Protein AF-A0A150TGU3-F1 (afdb_monomer)

Mean predicted aligned error: 3.69 Å

Sequence (141 aa):
GEERPLDAEPFPAEPSKQPTAAEWKAAPRVRLSRAGPAAAGCRAYRTREWLRIRCPELTVSAIALLGGKTEGVAFWIDPPRGGSELPRGGEVMFPIRRGDRRVIQILTFGPGYDGPFTLLPAIVVQEQWLDDEPAPTVTAS

Solvent-accessible surface area (backbone atoms only — not comparable to full-atom values): 7922 Å² total; per-residue (Å²): 133,78,70,37,61,70,69,75,57,77,64,63,93,65,94,72,78,84,77,50,73,68,53,62,72,68,34,50,41,27,43,64,77,40,72,33,80,70,35,67,74,42,48,37,30,43,53,76,42,34,39,34,43,36,25,60,81,42,56,38,71,49,76,45,80,79,46,61,79,67,76,70,58,46,74,48,66,39,72,48,95,47,100,86,50,73,27,45,9,33,35,42,33,31,66,63,49,84,64,41,46,36,35,32,39,35,24,16,68,32,77,47,95,83,36,70,70,22,82,36,89,50,33,42,38,38,39,38,15,56,85,89,49,97,60,68,48,34,38,31,58

Organism: Sorangium cellulosum (NCBI:txid56)

Secondary structure (DSSP, 8-state):
-PPEETTSSPPPSS--PPPPHHHHHHPPEEE-SEE-GGGTT-EEEEETT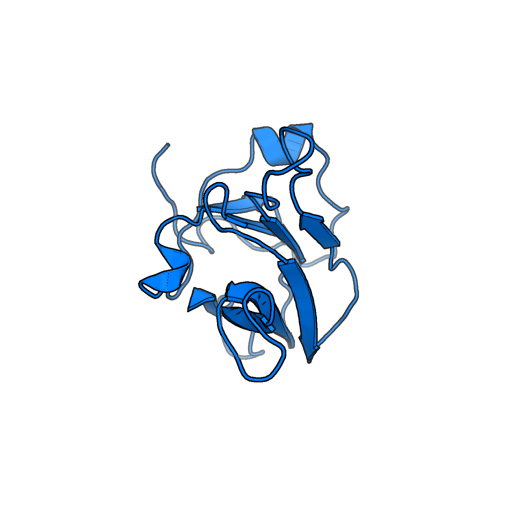EEEEEEEEEE-SEEEEEEE--TT-EEEEPPPSSTTPPPEEEEEEEE--TT-EEEEEEEEEEEETTEEEEEEEEEEEEEE--TT-SS-EEEE-

Radius of gyration: 15.46 Å; Cα contacts (8 Å, |Δi|>4): 316; chains: 1; bounding box: 31×31×43 Å

Foldseek 3Di:
DDAAAPCPDPADPDDDDDDDPVCQVVFGWYDALEEDPLLPQWTWTDDRQKIKIKRQADQFPDKDWPDWDPPAKDKDFADDPDDPDGTGMMMIMHGADAATWTKMFTWHAAADPVGGGDTHTRKIWIWHHYNPDSDIHIYID

Structure (mmCIF, N/CA/C/O backbone):
data_AF-A0A150TGU3-F1
#
_entry.id   AF-A0A150TGU3-F1
#
loop_
_atom_site.group_PDB
_atom_site.id
_atom_site.type_symbol
_atom_site.label_atom_id
_atom_site.label_alt_id
_atom_site.label_comp_id
_atom_site.label_asym_id
_atom_site.label_entity_id
_atom_site.label_seq_id
_atom_site.pdbx_PDB_ins_code
_atom_site.Cartn_x
_atom_site.Cartn_y
_atom_site.Cartn_z
_atom_site.occupancy
_atom_site.B_iso_or_equiv
_atom_site.auth_seq_id
_atom_site.auth_comp_id
_atom_site.auth_asym_id
_atom_site.auth_atom_id
_atom_site.pdbx_PDB_model_num
ATOM 1 N N . GLY A 1 1 ? 10.330 14.052 9.162 1.00 59.84 1 GLY A N 1
ATOM 2 C CA . GLY A 1 1 ? 9.426 13.698 10.267 1.00 59.84 1 GLY A CA 1
ATOM 3 C C . GLY A 1 1 ? 9.717 12.279 10.679 1.00 59.84 1 GLY A C 1
ATOM 4 O O . GLY A 1 1 ? 9.993 11.471 9.797 1.00 59.84 1 GLY A O 1
ATOM 5 N N . GLU A 1 2 ? 9.715 12.028 11.981 1.00 83.31 2 GLU A N 1
ATOM 6 C CA . GLU A 1 2 ? 9.868 10.701 12.585 1.00 83.31 2 GLU A CA 1
ATOM 7 C C . GLU A 1 2 ? 8.740 9.758 12.127 1.00 83.31 2 GLU A C 1
ATOM 9 O O . GLU A 1 2 ? 7.605 10.202 11.934 1.00 83.31 2 GLU A O 1
ATOM 14 N N . GLU A 1 3 ? 9.059 8.483 11.893 1.00 91.44 3 GLU A N 1
ATOM 15 C CA . GLU A 1 3 ? 8.072 7.461 11.527 1.00 91.44 3 GLU A CA 1
ATOM 16 C C . GLU A 1 3 ? 7.458 6.841 12.776 1.00 91.44 3 GLU A C 1
ATOM 18 O O . GLU A 1 3 ? 8.176 6.360 13.653 1.00 91.44 3 GLU A O 1
ATOM 23 N N . ARG A 1 4 ? 6.127 6.809 12.830 1.00 95.88 4 ARG A N 1
ATOM 24 C CA . ARG A 1 4 ? 5.374 6.231 13.948 1.00 95.88 4 ARG A CA 1
ATOM 25 C C . ARG A 1 4 ? 4.906 4.808 13.621 1.00 95.88 4 ARG A C 1
ATOM 27 O O . ARG A 1 4 ? 4.809 4.469 12.443 1.00 95.88 4 ARG A O 1
ATOM 34 N N . PRO A 1 5 ? 4.589 3.967 14.614 1.00 95.94 5 PRO A N 1
ATOM 35 C CA . PRO A 1 5 ? 3.875 2.713 14.368 1.00 95.94 5 PRO A CA 1
ATOM 36 C C . PRO A 1 5 ? 2.574 2.928 13.575 1.00 95.94 5 PRO A C 1
ATOM 38 O O . PRO A 1 5 ? 1.942 3.982 13.689 1.00 95.94 5 PRO A O 1
ATOM 41 N N . LEU A 1 6 ? 2.169 1.938 12.772 1.00 95.75 6 LEU A N 1
ATOM 42 C CA . LEU A 1 6 ? 0.936 2.003 11.975 1.00 95.75 6 LEU A CA 1
ATOM 43 C C . LEU A 1 6 ? -0.310 2.209 12.843 1.00 95.75 6 LEU A C 1
ATOM 45 O O . LEU A 1 6 ? -1.235 2.894 12.422 1.00 95.75 6 LEU A O 1
ATOM 49 N N . ASP A 1 7 ? -0.310 1.653 14.047 1.00 94.44 7 ASP A N 1
ATOM 50 C CA . ASP A 1 7 ? -1.371 1.646 15.054 1.00 94.44 7 ASP A CA 1
ATOM 51 C C . ASP A 1 7 ? -1.180 2.707 16.155 1.00 94.44 7 ASP A C 1
ATOM 53 O O . ASP A 1 7 ? -1.888 2.691 17.156 1.00 94.44 7 ASP A O 1
ATOM 57 N N . ALA A 1 8 ? -0.269 3.672 15.963 1.00 93.62 8 ALA A N 1
ATOM 58 C CA . ALA A 1 8 ? -0.004 4.726 16.949 1.00 93.62 8 ALA A CA 1
ATOM 59 C C . ALA A 1 8 ? -1.245 5.576 17.300 1.00 93.62 8 ALA A C 1
ATOM 61 O O . ALA A 1 8 ? -1.327 6.131 18.392 1.00 93.62 8 ALA A O 1
ATOM 62 N N . GLU A 1 9 ? -2.199 5.688 16.372 1.00 92.06 9 GLU A N 1
ATOM 63 C CA . GLU A 1 9 ? -3.533 6.246 16.610 1.00 92.06 9 GLU A CA 1
ATOM 64 C C . GLU A 1 9 ? -4.580 5.129 16.483 1.00 92.06 9 GLU A C 1
ATOM 66 O O . GLU A 1 9 ? -4.449 4.269 15.607 1.00 92.06 9 GLU A O 1
ATOM 71 N N . PRO A 1 10 ? -5.656 5.123 17.282 1.00 93.69 10 PRO A N 1
ATOM 72 C CA . PRO A 1 10 ? -6.703 4.121 17.130 1.00 93.69 10 PRO A CA 1
ATOM 73 C C . PRO A 1 10 ? -7.348 4.210 15.741 1.00 93.69 10 PRO A C 1
ATOM 75 O O . PRO A 1 10 ? -7.482 5.288 15.156 1.00 93.69 10 PRO A O 1
ATOM 78 N N . PHE A 1 11 ? -7.738 3.069 15.181 1.00 94.94 11 PHE A N 1
ATOM 79 C CA . PHE A 1 11 ? -8.574 3.048 13.982 1.00 94.94 11 PHE A CA 1
ATOM 80 C C . PHE A 1 11 ? -10.020 3.370 14.378 1.00 94.94 11 PHE A C 1
ATOM 82 O O . PHE A 1 11 ? -10.487 2.880 15.410 1.00 94.94 11 PHE A O 1
ATOM 89 N N . PRO A 1 12 ? -10.735 4.198 13.599 1.00 94.00 12 PRO A N 1
ATOM 90 C CA . PRO A 1 12 ? -12.130 4.499 13.888 1.00 94.00 12 PRO A CA 1
ATOM 91 C C . PRO A 1 12 ? -12.993 3.236 13.752 1.00 94.00 12 PRO A C 1
ATOM 93 O O . PRO A 1 12 ? -12.755 2.415 12.870 1.00 94.00 12 PRO A O 1
ATOM 96 N N . ALA A 1 13 ? -14.002 3.098 14.615 1.00 90.12 13 ALA A N 1
ATOM 97 C CA . ALA A 1 13 ? -14.962 1.995 14.535 1.00 90.12 13 ALA A CA 1
ATOM 98 C C . ALA A 1 13 ? -15.881 2.118 13.308 1.00 90.12 13 ALA A C 1
ATOM 100 O O . ALA A 1 13 ? -16.228 1.118 12.688 1.00 90.12 13 ALA A O 1
ATOM 101 N N . GLU A 1 14 ? -16.235 3.353 12.947 1.00 93.62 14 GLU A N 1
ATOM 102 C CA . GLU A 1 14 ? -17.108 3.652 11.815 1.00 93.62 14 GLU A CA 1
ATOM 103 C C . GLU A 1 14 ? -16.312 4.100 10.580 1.00 93.62 14 GLU A C 1
ATOM 105 O O . GLU A 1 14 ? -15.331 4.848 10.717 1.00 93.62 14 GLU A O 1
ATOM 110 N N . PRO A 1 15 ? -16.758 3.723 9.364 1.00 95.25 15 PRO A N 1
ATOM 111 C CA . PRO A 1 15 ? -16.188 4.208 8.118 1.00 95.25 15 PRO A CA 1
ATOM 112 C C . PRO A 1 15 ? -16.137 5.733 8.055 1.00 95.25 15 PRO A C 1
ATOM 114 O O . PRO A 1 15 ? -17.098 6.452 8.326 1.00 95.25 15 PRO A O 1
ATOM 117 N N . SER A 1 16 ? -14.996 6.234 7.620 1.00 95.75 16 SER A N 1
ATOM 118 C CA . SER A 1 16 ? -14.676 7.645 7.554 1.00 95.75 16 SER A CA 1
ATOM 119 C C . SER A 1 16 ? -14.506 8.090 6.097 1.00 95.75 16 SER A C 1
ATOM 121 O O . SER A 1 16 ? -14.158 7.305 5.212 1.00 95.75 16 SER A O 1
ATOM 123 N N . LYS A 1 17 ? -14.750 9.374 5.813 1.00 96.25 17 LYS A N 1
ATOM 124 C CA . LYS A 1 17 ? -14.643 9.913 4.444 1.00 96.25 17 LYS A CA 1
ATOM 125 C C . LYS A 1 17 ? -13.214 9.804 3.911 1.00 96.25 17 LYS A C 1
ATOM 127 O O . LYS A 1 17 ? -12.270 9.960 4.684 1.00 96.25 17 LYS A O 1
ATOM 132 N N . GLN A 1 18 ? -13.054 9.632 2.601 1.00 96.38 18 GLN A N 1
ATOM 133 C CA . GLN A 1 18 ? -11.732 9.681 1.975 1.00 96.38 18 GLN A CA 1
ATOM 134 C C . GLN A 1 18 ? -10.998 10.986 2.343 1.00 96.38 18 GLN A C 1
ATOM 136 O O . GLN A 1 18 ? -11.631 12.047 2.325 1.00 96.38 18 GLN A O 1
ATOM 141 N N . PRO A 1 19 ? -9.700 10.939 2.701 1.00 97.75 19 PRO A N 1
ATOM 142 C CA . PRO A 1 19 ? -8.967 12.131 3.082 1.00 97.75 19 PRO A CA 1
ATOM 143 C C . PRO A 1 19 ? -8.783 13.072 1.898 1.00 97.75 19 PRO A C 1
ATOM 145 O O . PRO A 1 19 ? -8.509 12.663 0.768 1.00 97.75 19 PRO A O 1
ATOM 148 N N . THR A 1 20 ? -8.899 14.355 2.193 1.00 96.94 20 THR A N 1
ATOM 149 C CA . THR A 1 20 ? -8.615 15.462 1.289 1.00 96.94 20 THR A CA 1
ATOM 150 C C . THR A 1 20 ? -7.113 15.604 1.035 1.00 96.94 20 THR A C 1
ATOM 152 O O . THR A 1 20 ? -6.271 15.093 1.777 1.00 96.94 20 THR A O 1
ATOM 155 N N . ALA A 1 21 ? -6.744 16.377 0.011 1.00 95.25 21 ALA A N 1
ATOM 156 C CA . ALA A 1 21 ? -5.343 16.705 -0.257 1.00 95.25 21 ALA A CA 1
ATOM 157 C C . ALA A 1 21 ? -4.656 17.407 0.934 1.00 95.25 21 ALA A C 1
ATOM 159 O O . ALA A 1 21 ? -3.480 17.163 1.206 1.00 95.25 21 ALA A O 1
ATOM 160 N N . ALA A 1 22 ? -5.391 18.252 1.668 1.00 97.31 22 ALA A N 1
ATOM 161 C CA . ALA A 1 22 ? -4.880 18.935 2.855 1.00 97.31 22 ALA A CA 1
ATOM 162 C C . ALA A 1 22 ? -4.604 17.953 4.005 1.00 97.31 22 ALA A C 1
ATOM 164 O O . ALA A 1 22 ? -3.529 18.006 4.604 1.00 97.31 22 ALA A O 1
ATOM 165 N N . GLU A 1 23 ? -5.520 17.014 4.264 1.00 97.81 23 GLU A N 1
ATOM 166 C CA . GLU A 1 23 ? -5.314 15.948 5.254 1.00 97.81 23 GLU A CA 1
ATOM 167 C C . GLU A 1 23 ? -4.121 15.067 4.874 1.00 97.81 23 GLU A C 1
ATOM 169 O O . GLU A 1 23 ? -3.265 14.802 5.713 1.00 97.81 23 GLU A O 1
ATOM 174 N N . TRP A 1 24 ? -3.984 14.690 3.600 1.00 96.81 24 TRP A N 1
ATOM 175 C CA . TRP A 1 24 ? -2.831 13.916 3.136 1.00 96.81 24 TRP A CA 1
ATOM 176 C C . TRP A 1 24 ? -1.498 14.651 3.258 1.00 96.81 24 TRP A C 1
ATOM 178 O O . TRP A 1 24 ? -0.462 14.012 3.449 1.00 96.81 24 TRP A O 1
ATOM 188 N N . LYS A 1 25 ? -1.497 15.979 3.123 1.00 95.69 25 LYS A N 1
ATOM 189 C CA . LYS A 1 25 ? -0.301 16.803 3.336 1.00 95.69 25 LYS A CA 1
ATOM 190 C C . LYS A 1 25 ? 0.102 16.836 4.813 1.00 95.69 25 LYS A C 1
ATOM 192 O O . LYS A 1 25 ? 1.293 16.890 5.106 1.00 95.69 25 LYS A O 1
ATOM 197 N N . ALA A 1 26 ? -0.876 16.800 5.716 1.00 96.44 26 ALA A N 1
ATOM 198 C CA . ALA A 1 26 ? -0.665 16.801 7.162 1.00 96.44 26 ALA A CA 1
ATOM 199 C C . ALA A 1 26 ? -0.465 15.396 7.761 1.00 96.44 26 ALA A C 1
ATOM 201 O O . ALA A 1 26 ? 0.001 15.283 8.894 1.00 96.44 26 ALA A O 1
ATOM 202 N N . ALA A 1 27 ? -0.813 14.337 7.025 1.00 96.94 27 ALA A N 1
ATOM 203 C CA . ALA A 1 27 ? -0.794 12.967 7.519 1.00 96.94 27 ALA A CA 1
ATOM 204 C C . ALA A 1 27 ? 0.609 12.555 8.016 1.00 96.94 27 ALA A C 1
ATOM 206 O O . ALA A 1 27 ? 1.594 12.708 7.280 1.00 96.94 27 ALA A O 1
ATOM 207 N N . PRO A 1 28 ? 0.729 12.009 9.241 1.00 96.81 28 PRO A N 1
ATOM 208 C CA . PRO A 1 28 ? 1.999 11.519 9.756 1.00 96.81 28 PRO A CA 1
ATOM 209 C C . PRO A 1 28 ? 2.524 10.346 8.925 1.00 96.81 28 PRO A C 1
ATOM 211 O O . PRO A 1 28 ? 1.766 9.545 8.369 1.00 96.81 28 PRO A O 1
ATOM 214 N N . ARG A 1 29 ? 3.856 10.228 8.876 1.00 97.69 29 ARG A N 1
ATOM 215 C CA . ARG A 1 29 ? 4.508 9.032 8.340 1.00 97.69 29 ARG A CA 1
ATOM 216 C C . ARG A 1 29 ? 4.354 7.887 9.326 1.00 97.69 29 ARG A C 1
ATOM 218 O O . ARG A 1 29 ? 4.607 8.060 10.520 1.00 97.69 29 ARG A O 1
ATOM 225 N N . VAL A 1 30 ? 4.011 6.723 8.799 1.00 98.00 30 VAL A N 1
ATOM 226 C CA . VAL A 1 30 ? 3.911 5.487 9.570 1.00 98.00 30 VAL A CA 1
ATOM 227 C C . VAL A 1 30 ? 4.857 4.429 9.026 1.00 98.00 30 VAL A C 1
ATOM 229 O O . VAL A 1 30 ? 5.201 4.436 7.845 1.00 98.00 30 VAL A O 1
ATOM 232 N N . ARG A 1 31 ? 5.263 3.507 9.892 1.00 97.25 31 ARG A N 1
ATOM 233 C CA . ARG A 1 31 ? 6.014 2.312 9.532 1.00 97.25 31 ARG A CA 1
ATOM 234 C C . ARG A 1 31 ? 5.036 1.188 9.199 1.00 97.25 31 ARG A C 1
ATOM 236 O O . ARG A 1 31 ? 4.124 0.922 9.977 1.00 97.25 31 ARG A O 1
ATOM 243 N N . LEU A 1 32 ? 5.243 0.524 8.064 1.00 97.44 32 LEU A N 1
ATOM 244 C CA . LEU A 1 32 ? 4.534 -0.715 7.733 1.00 97.44 32 LEU A CA 1
ATOM 245 C C . LEU A 1 32 ? 4.992 -1.854 8.655 1.00 97.44 32 LEU A C 1
ATOM 247 O O . LEU A 1 32 ? 6.110 -1.825 9.169 1.00 97.44 32 LEU A O 1
ATOM 251 N N . SER A 1 33 ? 4.168 -2.889 8.823 1.00 97.00 33 SER A N 1
ATOM 252 C CA . SER A 1 33 ? 4.523 -4.069 9.625 1.00 97.00 33 SER A CA 1
ATOM 253 C C . SER A 1 33 ? 5.776 -4.763 9.078 1.00 97.00 33 SER A C 1
ATOM 255 O O . SER A 1 33 ? 6.597 -5.266 9.843 1.00 97.00 33 SER A O 1
ATOM 257 N N . ARG A 1 34 ? 5.955 -4.755 7.749 1.00 96.88 34 ARG A N 1
ATOM 258 C CA . ARG A 1 34 ? 7.185 -5.192 7.076 1.00 96.88 34 ARG A CA 1
ATOM 259 C C . ARG A 1 34 ? 7.389 -4.439 5.763 1.00 96.88 34 ARG A C 1
ATOM 261 O O . ARG A 1 34 ? 6.462 -4.326 4.969 1.00 96.88 34 ARG A O 1
ATOM 268 N N . ALA A 1 35 ? 8.614 -3.996 5.500 1.00 97.12 35 ALA A N 1
ATOM 269 C CA . ALA A 1 35 ? 9.019 -3.471 4.199 1.00 97.12 35 ALA A CA 1
ATOM 270 C C . ALA A 1 35 ? 10.264 -4.221 3.705 1.00 97.12 35 ALA A C 1
ATOM 272 O O . ALA A 1 35 ? 11.243 -4.346 4.442 1.00 97.12 35 ALA A O 1
ATOM 273 N N . GLY A 1 36 ? 10.204 -4.762 2.489 1.00 96.56 36 GLY A N 1
ATOM 274 C CA . GLY A 1 36 ? 11.327 -5.409 1.816 1.00 96.56 36 GLY A CA 1
ATOM 275 C C . GLY A 1 36 ? 12.220 -4.409 1.068 1.00 96.56 36 GLY A C 1
ATOM 276 O O . GLY A 1 36 ? 11.848 -3.243 0.915 1.00 96.56 36 GLY A O 1
ATOM 277 N N . PRO A 1 37 ? 13.385 -4.850 0.553 1.00 96.75 37 PRO A N 1
ATOM 278 C CA . PRO A 1 37 ? 14.320 -3.979 -0.164 1.00 96.75 37 PRO A CA 1
ATOM 279 C C . PRO A 1 37 ? 13.703 -3.247 -1.364 1.00 96.75 37 PRO A C 1
ATOM 281 O O . PRO A 1 37 ? 14.014 -2.077 -1.579 1.00 96.75 37 PRO A O 1
ATOM 284 N N . ALA A 1 38 ? 12.788 -3.887 -2.103 1.00 95.38 38 ALA A N 1
ATOM 285 C CA . ALA A 1 38 ? 12.108 -3.263 -3.241 1.00 95.38 38 ALA A CA 1
ATOM 286 C C . ALA A 1 38 ? 11.252 -2.048 -2.834 1.00 95.38 38 ALA A C 1
ATOM 288 O O . ALA A 1 38 ? 11.097 -1.105 -3.606 1.00 95.38 38 ALA A O 1
ATOM 289 N N . ALA A 1 39 ? 10.753 -2.027 -1.593 1.00 97.00 39 ALA A N 1
ATOM 290 C CA . ALA A 1 39 ? 9.941 -0.946 -1.044 1.00 97.00 39 ALA A CA 1
ATOM 291 C C . ALA A 1 39 ? 10.749 0.098 -0.248 1.00 97.00 39 ALA A C 1
ATOM 293 O O . ALA A 1 39 ? 10.155 1.006 0.333 1.00 97.00 39 ALA A O 1
ATOM 294 N N . ALA A 1 40 ? 12.088 0.026 -0.221 1.00 95.12 40 ALA A N 1
ATOM 295 C CA . ALA A 1 40 ? 12.929 0.912 0.597 1.00 95.12 40 ALA A CA 1
ATOM 296 C C . ALA A 1 40 ? 12.779 2.410 0.256 1.00 95.12 40 ALA A C 1
ATOM 298 O O . ALA A 1 40 ? 12.946 3.269 1.121 1.00 95.12 40 ALA A O 1
ATOM 299 N N . GLY A 1 41 ? 12.447 2.734 -0.999 1.00 94.44 41 GLY A N 1
ATOM 300 C CA . GLY A 1 41 ? 12.180 4.106 -1.447 1.00 94.44 41 GLY A CA 1
ATOM 301 C C . GLY A 1 41 ? 10.755 4.602 -1.171 1.00 94.44 41 GLY A C 1
ATOM 302 O O . GLY A 1 41 ? 10.464 5.779 -1.400 1.00 94.44 41 GLY A O 1
ATOM 303 N N . CYS A 1 42 ? 9.859 3.733 -0.702 1.00 97.62 42 CYS A N 1
ATOM 304 C CA . CYS A 1 42 ? 8.460 4.064 -0.466 1.00 97.62 42 CYS A CA 1
ATOM 305 C C . CYS A 1 42 ? 8.241 4.669 0.924 1.00 97.62 42 CYS A C 1
ATOM 307 O O . CYS A 1 42 ? 8.996 4.452 1.869 1.00 97.62 42 CYS A O 1
ATOM 309 N N . ARG A 1 43 ? 7.173 5.454 1.053 1.00 97.62 43 ARG A N 1
ATOM 310 C CA . ARG A 1 43 ? 6.758 6.105 2.296 1.00 97.62 43 ARG A CA 1
ATOM 311 C C . ARG A 1 43 ? 5.289 5.823 2.535 1.00 97.62 43 ARG A C 1
ATOM 313 O O . ARG A 1 43 ? 4.473 6.024 1.637 1.00 97.62 43 ARG A O 1
ATOM 320 N N . ALA A 1 44 ? 4.963 5.406 3.750 1.00 98.25 44 ALA A N 1
ATOM 321 C CA . ALA A 1 44 ? 3.591 5.198 4.174 1.00 98.25 44 ALA A CA 1
ATOM 322 C C . ALA A 1 44 ? 3.106 6.367 5.037 1.00 98.25 44 ALA A C 1
ATOM 324 O O . ALA A 1 44 ? 3.842 6.906 5.867 1.00 98.25 44 ALA A O 1
ATOM 325 N N . TYR A 1 45 ? 1.856 6.757 4.823 1.00 98.25 45 TYR A N 1
ATOM 326 C CA . TYR A 1 45 ? 1.173 7.825 5.538 1.00 98.25 45 TYR A CA 1
ATOM 327 C C . TYR A 1 45 ? -0.185 7.322 5.972 1.00 98.25 45 TYR A C 1
ATOM 329 O O . TYR A 1 45 ? -0.886 6.703 5.171 1.00 98.25 45 TYR A O 1
ATOM 337 N N . ARG A 1 46 ? -0.578 7.630 7.203 1.00 97.81 46 ARG A N 1
ATOM 338 C CA . ARG A 1 46 ? -1.897 7.260 7.704 1.00 97.81 46 ARG A CA 1
ATOM 339 C C . ARG A 1 46 ? -2.633 8.479 8.227 1.00 97.81 46 ARG A C 1
ATOM 341 O O . ARG A 1 46 ? -2.048 9.320 8.899 1.00 97.81 46 ARG A O 1
ATOM 348 N N . THR A 1 47 ? -3.924 8.550 7.938 1.00 97.25 47 THR A N 1
ATOM 349 C CA . THR A 1 47 ? -4.851 9.465 8.605 1.00 97.25 47 THR A CA 1
ATOM 350 C C . THR A 1 47 ? -6.181 8.746 8.819 1.00 97.25 47 THR A C 1
ATOM 352 O O . THR A 1 47 ? -6.752 8.192 7.878 1.00 97.25 47 THR A O 1
ATOM 355 N N . ARG A 1 48 ? -6.664 8.693 10.069 1.00 96.94 48 ARG A N 1
ATOM 356 C CA . ARG A 1 48 ? -7.844 7.893 10.458 1.00 96.94 48 ARG A CA 1
ATOM 357 C C . ARG A 1 48 ? -7.668 6.414 10.071 1.00 96.94 48 ARG A C 1
ATOM 359 O O . ARG A 1 48 ? -6.725 5.777 10.526 1.00 96.94 48 ARG A O 1
ATOM 366 N N . GLU A 1 49 ? -8.549 5.843 9.257 1.00 97.44 49 GLU A N 1
ATOM 367 C CA . GLU A 1 49 ? -8.408 4.471 8.733 1.00 97.44 49 GLU A CA 1
ATOM 368 C C . GLU A 1 49 ? -7.600 4.398 7.428 1.00 97.44 49 GLU A C 1
ATOM 370 O O . GLU A 1 49 ? -7.278 3.314 6.959 1.00 97.44 49 GLU A O 1
ATOM 375 N N . TRP A 1 50 ? -7.299 5.536 6.804 1.00 98.31 50 TRP A N 1
ATOM 376 C CA . TRP A 1 50 ? -6.780 5.573 5.445 1.00 98.31 50 TRP A CA 1
ATOM 377 C C . TRP A 1 50 ? -5.265 5.481 5.428 1.00 98.31 50 TRP A C 1
ATOM 379 O O . TRP A 1 50 ? -4.577 6.291 6.055 1.00 98.31 50 TRP A O 1
ATOM 389 N N . LEU A 1 51 ? -4.757 4.531 4.651 1.00 98.56 51 LEU A N 1
ATOM 390 C CA . LEU A 1 51 ? -3.344 4.368 4.358 1.00 98.56 51 LEU A CA 1
ATOM 391 C C . LEU A 1 51 ? -3.053 4.856 2.941 1.00 98.56 51 LEU A C 1
ATOM 393 O O . LEU A 1 51 ? -3.791 4.554 2.006 1.00 98.56 51 LEU A O 1
ATOM 397 N N . ARG A 1 52 ? -1.947 5.582 2.786 1.00 98.56 52 ARG A N 1
ATOM 398 C CA . ARG A 1 52 ? -1.335 5.905 1.497 1.00 98.56 52 ARG A CA 1
ATOM 399 C C . ARG A 1 52 ? 0.101 5.416 1.486 1.00 98.56 52 ARG A C 1
ATOM 401 O O . ARG A 1 52 ? 0.889 5.839 2.330 1.00 98.56 52 ARG A O 1
ATOM 408 N N . ILE A 1 53 ? 0.455 4.596 0.505 1.00 98.44 53 ILE A N 1
ATOM 409 C CA . ILE A 1 53 ? 1.838 4.186 0.245 1.00 98.44 53 ILE A CA 1
ATOM 410 C C . ILE A 1 53 ? 2.280 4.880 -1.036 1.00 98.44 53 ILE A C 1
ATOM 412 O O . ILE A 1 53 ? 1.702 4.640 -2.091 1.00 98.44 53 ILE A O 1
ATOM 416 N N . ARG A 1 54 ? 3.291 5.747 -0.937 1.00 97.75 54 ARG A N 1
ATOM 417 C CA . ARG A 1 54 ? 3.851 6.511 -2.057 1.00 97.75 54 ARG A CA 1
ATOM 418 C C . ARG A 1 54 ? 5.286 6.082 -2.327 1.00 97.75 54 ARG A C 1
ATOM 420 O O . ARG A 1 54 ? 6.119 6.140 -1.427 1.00 97.75 54 ARG A O 1
ATOM 427 N N . CYS A 1 55 ? 5.587 5.738 -3.570 1.00 97.44 55 CYS A N 1
ATOM 428 C CA . CYS A 1 55 ? 6.903 5.311 -4.037 1.00 97.44 55 CYS A CA 1
ATOM 429 C C . CYS A 1 55 ? 7.420 6.313 -5.084 1.00 97.44 55 CYS A C 1
ATOM 431 O O . CYS A 1 55 ? 7.285 6.052 -6.274 1.00 97.44 55 CYS A O 1
ATOM 433 N N . PRO A 1 56 ? 7.960 7.480 -4.675 1.00 94.88 56 PRO A N 1
ATOM 434 C CA . PRO A 1 56 ? 8.203 8.618 -5.573 1.00 94.88 56 PRO A CA 1
ATOM 435 C C . PRO A 1 56 ? 9.289 8.383 -6.633 1.00 94.88 56 PRO A C 1
ATOM 437 O O . PRO A 1 56 ? 9.228 8.980 -7.699 1.00 94.88 56 PRO A O 1
ATOM 440 N N . GLU A 1 57 ? 10.267 7.520 -6.354 1.00 92.81 57 GLU A N 1
ATOM 441 C CA . GLU A 1 57 ? 11.390 7.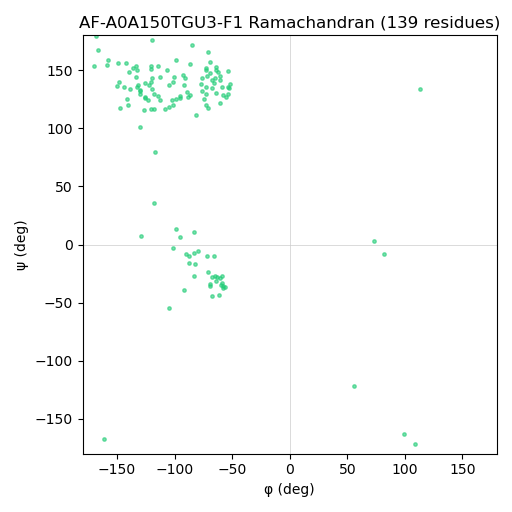250 -7.268 1.00 92.81 57 GLU A CA 1
ATOM 442 C C . GLU A 1 57 ? 11.227 5.935 -8.045 1.00 92.81 57 GLU A C 1
ATOM 444 O O . GLU A 1 57 ? 12.067 5.591 -8.876 1.00 92.81 57 GLU A O 1
ATOM 449 N N . LEU A 1 58 ? 10.156 5.182 -7.775 1.00 94.25 58 LEU A N 1
ATOM 450 C CA . LEU A 1 58 ? 9.889 3.921 -8.454 1.00 94.25 58 LEU A CA 1
ATOM 451 C C . LEU A 1 58 ? 9.347 4.204 -9.857 1.00 94.25 58 LEU A C 1
ATOM 453 O O . LEU A 1 58 ? 8.423 4.998 -10.017 1.00 94.25 58 LEU A O 1
ATOM 457 N N . THR A 1 59 ? 9.890 3.533 -10.871 1.00 94.5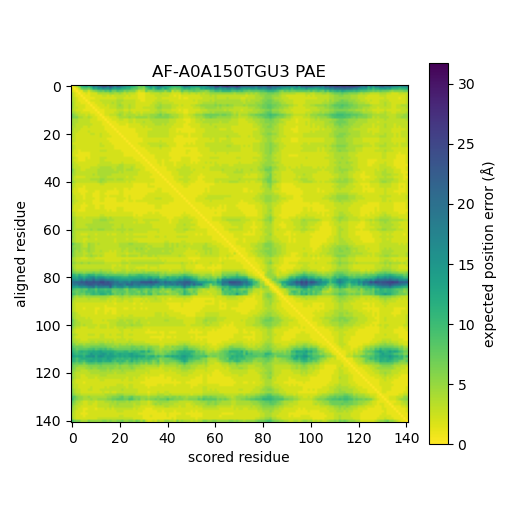6 59 THR A N 1
ATOM 458 C CA . THR A 1 59 ? 9.248 3.511 -12.190 1.00 94.56 59 THR A CA 1
ATOM 459 C C . THR A 1 59 ? 7.991 2.655 -12.092 1.00 94.56 59 THR A C 1
ATOM 461 O O . THR A 1 59 ? 8.081 1.475 -11.762 1.00 94.56 59 THR A O 1
ATOM 464 N N . VAL A 1 60 ? 6.824 3.253 -12.329 1.00 95.25 60 VAL A N 1
ATOM 465 C CA . VAL A 1 60 ? 5.533 2.568 -12.185 1.00 95.25 60 VAL A CA 1
ATOM 466 C C . VAL A 1 60 ? 4.832 2.539 -13.532 1.00 95.25 60 VAL A C 1
ATOM 468 O O . VAL A 1 60 ? 4.500 3.577 -14.094 1.00 95.25 60 VAL A O 1
ATOM 471 N N . SER A 1 61 ? 4.613 1.337 -14.052 1.00 94.44 61 SER A N 1
ATOM 472 C CA . SER A 1 61 ? 3.918 1.107 -15.319 1.00 94.44 61 SER A CA 1
ATOM 473 C C . SER A 1 61 ? 2.419 0.898 -15.111 1.00 94.44 61 SER A C 1
ATOM 475 O O . SER A 1 61 ? 1.607 1.393 -15.888 1.00 94.44 61 SER A O 1
ATOM 477 N N . ALA A 1 62 ? 2.048 0.190 -14.044 1.00 95.50 62 ALA A N 1
ATOM 478 C CA . ALA A 1 62 ? 0.667 -0.094 -13.684 1.00 95.50 62 ALA A CA 1
ATOM 479 C C . ALA A 1 62 ? 0.543 -0.424 -12.190 1.00 95.50 62 ALA A C 1
ATOM 481 O O . ALA A 1 62 ? 1.508 -0.826 -11.538 1.00 95.50 62 ALA A O 1
ATOM 482 N N . ILE A 1 63 ? -0.667 -0.272 -11.651 1.00 97.75 63 ILE A N 1
ATOM 483 C CA . ILE A 1 63 ? -1.037 -0.702 -10.301 1.00 97.75 63 ILE A CA 1
ATOM 484 C C . ILE A 1 63 ? -2.333 -1.502 -10.425 1.00 97.75 63 ILE A C 1
ATOM 486 O O . ILE A 1 63 ? -3.282 -1.038 -11.053 1.00 97.75 63 ILE A O 1
ATOM 490 N N . ALA A 1 64 ? -2.375 -2.697 -9.841 1.00 97.38 64 ALA A N 1
ATOM 491 C CA . ALA A 1 64 ? -3.524 -3.592 -9.914 1.00 97.38 64 ALA A CA 1
ATOM 492 C C . ALA A 1 64 ? -3.882 -4.146 -8.533 1.00 97.38 64 ALA A C 1
ATOM 494 O O . ALA A 1 64 ? -3.012 -4.603 -7.794 1.00 97.38 64 ALA A O 1
ATOM 495 N N . LEU A 1 65 ? -5.172 -4.156 -8.198 1.00 98.00 65 LEU A N 1
ATOM 496 C CA . LEU A 1 65 ? -5.691 -4.939 -7.079 1.00 98.00 65 LEU A CA 1
ATOM 497 C C . LEU A 1 65 ? -5.873 -6.385 -7.558 1.00 98.00 65 LEU A C 1
ATOM 499 O O . LEU A 1 65 ? -6.724 -6.652 -8.400 1.00 98.00 65 LEU A O 1
ATOM 503 N N . LEU A 1 66 ? -5.061 -7.305 -7.040 1.00 97.88 66 LEU A N 1
ATOM 504 C CA . LEU A 1 66 ? -5.095 -8.724 -7.406 1.00 97.88 66 LEU A CA 1
ATOM 505 C C . LEU A 1 66 ? -6.163 -9.506 -6.636 1.00 97.88 66 LEU A C 1
ATOM 507 O O . LEU A 1 66 ? -6.653 -10.524 -7.114 1.00 97.88 66 LEU A O 1
ATOM 511 N N . GLY A 1 67 ? -6.518 -9.046 -5.438 1.00 97.75 67 GLY A N 1
ATOM 512 C CA . GLY A 1 67 ? -7.543 -9.681 -4.623 1.00 97.75 67 GLY A CA 1
ATOM 513 C C . GLY A 1 67 ? -7.923 -8.837 -3.418 1.00 97.75 67 GLY A C 1
ATOM 514 O O . GLY A 1 67 ? -7.115 -8.049 -2.924 1.00 97.75 67 GLY A O 1
ATOM 515 N N . GLY A 1 68 ? -9.156 -9.021 -2.951 1.00 96.75 68 GLY A N 1
ATOM 516 C CA . GLY A 1 68 ? -9.727 -8.262 -1.846 1.00 96.75 68 GLY A CA 1
ATOM 517 C C . GLY A 1 68 ? -10.806 -7.276 -2.274 1.00 96.75 68 GLY A C 1
ATOM 518 O O . GLY A 1 68 ? -11.261 -7.259 -3.415 1.00 96.75 68 GLY A O 1
ATOM 519 N N . LYS A 1 69 ? -11.213 -6.453 -1.312 1.00 94.94 69 LYS A N 1
ATOM 520 C CA . LYS A 1 69 ? -12.244 -5.424 -1.459 1.00 94.94 69 LYS A CA 1
ATOM 521 C C . LYS A 1 69 ? -11.757 -4.237 -2.292 1.00 94.94 69 LYS A C 1
ATOM 523 O O . LYS A 1 69 ? -10.706 -3.666 -1.995 1.00 94.94 69 LYS A O 1
ATOM 528 N N . THR A 1 70 ? -12.537 -3.839 -3.296 1.00 95.69 70 THR A N 1
ATOM 529 C CA . THR A 1 70 ? -12.250 -2.680 -4.164 1.00 95.69 70 THR A CA 1
ATOM 530 C C . THR A 1 70 ? -12.673 -1.354 -3.536 1.00 95.69 70 THR A C 1
ATOM 532 O O . THR A 1 70 ? -12.262 -0.288 -3.989 1.00 95.69 70 THR A O 1
ATOM 535 N N . GLU A 1 71 ? -13.521 -1.392 -2.509 1.00 94.88 71 GLU A N 1
ATOM 536 C CA . GLU A 1 71 ? -14.133 -0.212 -1.912 1.00 94.88 71 GLU A CA 1
ATOM 537 C C . GLU A 1 71 ? -13.074 0.737 -1.344 1.00 94.88 71 GLU A C 1
ATOM 539 O O . GLU A 1 71 ? -12.286 0.377 -0.468 1.00 94.88 71 GLU A O 1
ATOM 544 N N . GLY A 1 72 ? -13.080 1.975 -1.841 1.00 94.19 72 GLY A N 1
ATOM 545 C CA . GLY A 1 72 ? -12.159 3.024 -1.408 1.00 94.19 72 GLY 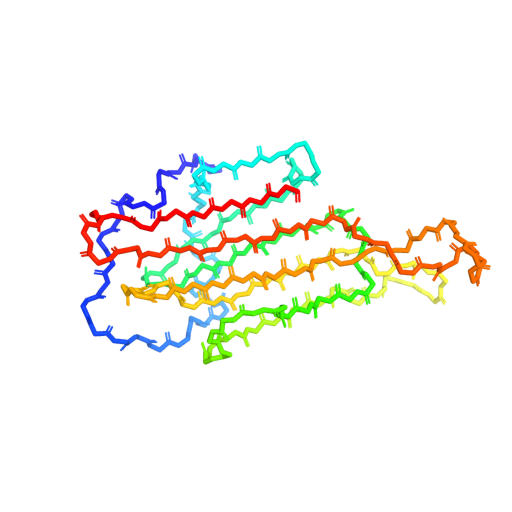A CA 1
ATOM 546 C C . GLY A 1 72 ? -10.720 2.857 -1.898 1.00 94.19 72 GLY A C 1
ATOM 547 O O . GLY A 1 72 ? -9.883 3.678 -1.536 1.00 94.19 72 GLY A O 1
ATOM 548 N N . VAL A 1 73 ? -10.409 1.846 -2.714 1.00 97.44 73 VAL A N 1
ATOM 549 C CA . VAL A 1 73 ? -9.077 1.713 -3.311 1.00 97.44 73 VAL A CA 1
ATOM 550 C C . VAL A 1 73 ? -8.923 2.745 -4.426 1.00 97.44 73 VAL A C 1
ATOM 552 O O . VAL A 1 73 ? -9.723 2.801 -5.357 1.00 97.44 73 VAL A O 1
ATOM 555 N N . ALA A 1 74 ? -7.873 3.550 -4.339 1.00 96.19 74 ALA A N 1
ATOM 556 C CA . ALA A 1 74 ? -7.475 4.500 -5.364 1.00 96.19 74 ALA A CA 1
ATOM 557 C C . ALA A 1 74 ? -5.976 4.372 -5.633 1.00 96.19 74 ALA A C 1
ATOM 559 O O . ALA A 1 74 ? -5.194 4.026 -4.746 1.00 96.19 74 ALA A O 1
ATOM 560 N N . PHE A 1 75 ? -5.571 4.670 -6.859 1.00 95.50 75 PHE A N 1
ATOM 561 C CA . PHE A 1 75 ? -4.175 4.681 -7.263 1.00 95.50 75 PHE A CA 1
ATOM 562 C C . PHE A 1 75 ? -3.883 5.913 -8.109 1.00 95.50 75 PHE A C 1
ATOM 564 O O . PHE A 1 75 ? -4.759 6.443 -8.793 1.00 95.50 75 PHE A O 1
ATOM 571 N N . TRP A 1 76 ? -2.636 6.356 -8.059 1.00 95.69 76 TRP A N 1
ATOM 572 C CA . TRP A 1 76 ? -2.124 7.438 -8.882 1.00 95.69 76 TRP A CA 1
ATOM 573 C C . TRP A 1 76 ? -0.730 7.068 -9.372 1.00 95.69 76 TRP A C 1
ATOM 575 O O . TRP A 1 76 ? 0.100 6.601 -8.596 1.00 95.69 76 TRP A O 1
ATOM 585 N N . ILE A 1 77 ? -0.483 7.268 -10.661 1.00 95.81 77 ILE A N 1
ATOM 586 C CA . ILE A 1 77 ? 0.838 7.132 -11.272 1.00 95.81 77 ILE A CA 1
ATOM 587 C C . ILE A 1 77 ? 1.243 8.538 -11.688 1.00 95.81 77 ILE A C 1
ATOM 589 O O . ILE A 1 77 ? 0.490 9.217 -12.388 1.00 95.81 77 ILE A O 1
ATOM 593 N N . AS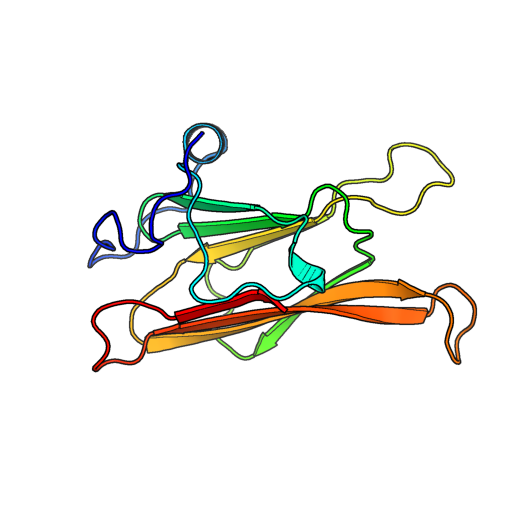P A 1 78 ? 2.398 8.993 -11.210 1.00 93.62 78 ASP A N 1
ATOM 594 C CA . ASP A 1 78 ? 2.881 10.333 -11.521 1.00 93.62 78 ASP A CA 1
ATOM 595 C C . ASP A 1 78 ? 3.138 10.427 -13.041 1.00 93.62 78 ASP A C 1
ATOM 597 O O . ASP A 1 78 ? 3.799 9.552 -13.611 1.00 93.62 78 ASP A O 1
ATOM 601 N N . PRO A 1 79 ? 2.622 11.463 -13.726 1.00 87.75 79 PRO A N 1
ATOM 602 C CA . PRO A 1 79 ? 2.808 11.597 -15.163 1.00 87.75 79 PRO A CA 1
ATOM 603 C C . PRO A 1 79 ? 4.296 11.785 -15.513 1.00 87.75 79 PRO A C 1
ATOM 605 O O . PRO A 1 79 ? 5.052 12.346 -14.710 1.00 87.75 79 PRO A O 1
ATOM 608 N N . PRO A 1 80 ? 4.729 11.373 -16.719 1.00 85.25 80 PRO A N 1
ATOM 609 C CA . PRO A 1 80 ? 6.072 11.658 -17.213 1.00 85.25 80 PRO A CA 1
ATOM 610 C C . PRO A 1 80 ? 6.404 13.150 -17.126 1.00 85.25 80 PRO A C 1
ATOM 612 O O . PRO A 1 80 ? 5.578 13.998 -17.469 1.00 85.25 80 PRO A O 1
ATOM 615 N N . ARG A 1 81 ? 7.630 13.488 -16.711 1.00 79.44 81 ARG A N 1
ATOM 616 C CA . ARG A 1 81 ? 8.090 14.888 -16.636 1.00 79.44 81 ARG A CA 1
ATOM 617 C C . ARG A 1 81 ? 8.526 15.451 -17.999 1.00 79.44 81 ARG A C 1
ATOM 619 O O . ARG A 1 81 ? 8.788 16.6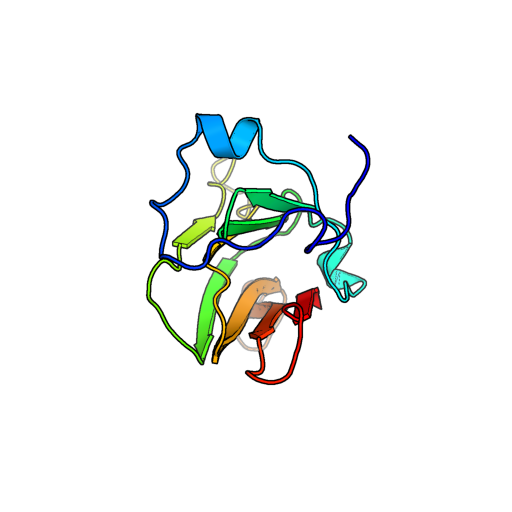46 -18.100 1.00 79.44 81 ARG A O 1
ATOM 626 N N . GLY A 1 82 ? 8.563 14.616 -19.043 1.00 78.19 82 GLY A N 1
ATOM 627 C CA . GLY A 1 82 ? 8.919 14.974 -20.417 1.00 78.19 82 GLY A CA 1
ATOM 628 C C . GLY A 1 82 ? 8.544 13.878 -21.423 1.00 78.19 82 GLY A C 1
ATOM 629 O O . GLY A 1 82 ? 8.212 12.759 -21.039 1.00 78.19 82 GLY A O 1
ATOM 630 N N . GLY A 1 83 ? 8.593 14.201 -22.721 1.00 67.56 83 GLY A N 1
ATOM 631 C CA . GLY A 1 83 ? 8.003 13.389 -23.802 1.00 67.56 83 GLY A CA 1
ATOM 632 C C . GLY A 1 83 ? 8.619 12.006 -24.060 1.00 67.56 83 GLY A C 1
ATOM 633 O O . GLY A 1 83 ? 8.037 11.232 -24.812 1.00 67.56 83 GLY A O 1
ATOM 634 N N . SER A 1 84 ? 9.762 11.679 -23.453 1.00 67.69 84 SER A N 1
ATOM 635 C CA . SER A 1 84 ? 10.443 10.384 -23.617 1.00 67.69 84 SER A CA 1
ATOM 636 C C . SER A 1 84 ? 10.812 9.703 -22.295 1.00 67.69 84 SER A C 1
ATOM 638 O O . SER A 1 84 ? 11.539 8.713 -22.303 1.00 67.69 84 SER A O 1
ATOM 640 N N . GLU A 1 85 ? 10.366 10.233 -21.153 1.00 80.25 85 GLU A N 1
ATOM 641 C CA . GLU A 1 85 ? 10.668 9.647 -19.845 1.00 80.25 85 GLU A CA 1
ATOM 642 C C . GLU A 1 85 ? 9.596 8.636 -19.429 1.00 80.25 85 GLU A C 1
ATOM 644 O O . GLU A 1 85 ? 8.404 8.834 -19.663 1.00 80.25 85 GLU A O 1
ATOM 649 N N . LEU A 1 86 ? 10.014 7.553 -18.771 1.00 84.00 86 LEU A N 1
ATOM 650 C CA . LEU A 1 86 ? 9.073 6.648 -18.119 1.00 84.00 86 LEU A CA 1
ATOM 651 C C . LEU A 1 86 ? 8.435 7.337 -16.899 1.00 84.00 86 LEU A C 1
ATOM 653 O O . LEU A 1 86 ? 9.114 8.125 -16.229 1.00 84.00 86 LEU A O 1
ATOM 657 N N . PRO A 1 87 ? 7.167 7.026 -16.569 1.00 82.25 87 PRO A N 1
ATOM 658 C CA . PRO A 1 87 ? 6.541 7.500 -15.341 1.00 82.25 87 PRO A CA 1
ATOM 659 C C . PRO A 1 87 ? 7.395 7.148 -14.119 1.00 82.25 87 PRO A C 1
ATOM 661 O O . PRO A 1 87 ? 7.797 5.995 -13.939 1.00 82.25 87 PRO A O 1
ATOM 664 N N . ARG A 1 88 ? 7.671 8.142 -13.272 1.00 89.19 88 ARG A N 1
ATOM 665 C CA . ARG A 1 88 ? 8.379 7.963 -12.000 1.00 89.19 88 ARG A CA 1
ATOM 666 C C . ARG A 1 88 ? 7.497 8.433 -10.873 1.00 89.19 88 ARG A C 1
ATOM 668 O O . ARG A 1 88 ? 7.203 9.621 -10.788 1.00 89.19 88 ARG A O 1
ATOM 675 N N . GLY A 1 89 ? 7.145 7.502 -10.005 1.00 93.62 89 GLY A N 1
ATOM 676 C CA . GLY A 1 89 ? 6.245 7.748 -8.906 1.00 93.62 89 GLY A CA 1
ATOM 677 C C . GLY A 1 89 ? 4.939 6.998 -9.080 1.00 93.62 89 GLY A C 1
ATOM 678 O O . GLY A 1 89 ? 4.301 7.029 -10.129 1.00 93.62 89 GLY A O 1
ATOM 679 N N . GLY A 1 90 ? 4.514 6.354 -8.006 1.00 95.88 90 GLY A N 1
ATOM 680 C CA . GLY A 1 90 ? 3.155 5.864 -7.881 1.00 95.88 90 GLY A CA 1
ATOM 681 C C . GLY A 1 90 ? 2.721 5.877 -6.431 1.00 95.88 90 GLY A C 1
ATOM 682 O O . GLY A 1 90 ? 3.547 5.852 -5.512 1.00 95.88 90 GLY A O 1
ATOM 683 N N . GLU A 1 91 ? 1.418 5.927 -6.221 1.00 97.25 91 GLU A N 1
ATOM 684 C CA . GLU A 1 91 ? 0.823 5.742 -4.915 1.00 97.25 91 GLU A CA 1
ATOM 685 C C . GLU A 1 91 ? -0.449 4.917 -4.985 1.00 97.25 91 GLU A C 1
ATOM 687 O O . GLU A 1 91 ? -1.198 4.955 -5.960 1.00 97.25 91 GLU A O 1
ATOM 692 N N . VAL A 1 92 ? -0.676 4.174 -3.909 1.00 98.12 92 VAL A N 1
ATOM 693 C CA . VAL A 1 92 ? -1.931 3.487 -3.646 1.00 98.12 92 VAL A CA 1
ATOM 694 C C . VAL A 1 92 ? -2.501 3.983 -2.326 1.00 98.12 92 VAL A C 1
ATOM 696 O O . VAL A 1 92 ? -1.767 4.226 -1.364 1.00 98.12 92 VAL A O 1
ATOM 699 N N . MET A 1 93 ? -3.815 4.158 -2.301 1.00 98.31 93 MET A N 1
ATOM 700 C CA . MET A 1 93 ? -4.587 4.649 -1.172 1.00 98.31 93 MET A CA 1
ATOM 701 C C . MET A 1 93 ? -5.764 3.716 -0.927 1.00 98.31 93 MET A C 1
ATOM 703 O O . MET A 1 93 ? -6.469 3.361 -1.868 1.00 98.31 93 MET A O 1
ATOM 707 N N . PHE A 1 94 ? -5.992 3.332 0.323 1.00 98.31 94 PHE A N 1
ATOM 708 C CA . PHE A 1 94 ? -7.138 2.507 0.705 1.00 98.31 94 PHE A CA 1
ATOM 709 C C . PHE A 1 94 ? -7.449 2.654 2.200 1.00 98.31 94 PHE A C 1
ATOM 711 O O . PHE A 1 94 ? -6.557 2.997 2.985 1.00 98.31 94 PHE A O 1
ATOM 718 N N . PRO A 1 95 ? -8.702 2.414 2.619 1.00 97.88 95 PRO A N 1
ATOM 719 C CA . PRO A 1 95 ? -9.038 2.291 4.030 1.00 97.88 95 PRO A CA 1
ATOM 720 C C . PRO A 1 95 ? -8.584 0.928 4.574 1.00 97.88 95 PRO A C 1
ATOM 722 O O . PRO A 1 95 ? -8.693 -0.084 3.885 1.00 97.88 95 PRO A O 1
ATOM 725 N N . ILE A 1 96 ? -8.115 0.897 5.819 1.00 96.81 96 ILE A N 1
ATOM 726 C CA . ILE A 1 96 ? -7.810 -0.326 6.566 1.00 96.81 96 ILE A CA 1
ATOM 727 C C . ILE A 1 96 ? -8.914 -0.556 7.595 1.00 96.81 96 ILE A C 1
ATOM 729 O O . ILE A 1 96 ? -9.113 0.271 8.489 1.00 96.81 96 ILE A O 1
ATOM 733 N N . ARG A 1 97 ? -9.624 -1.680 7.479 1.00 95.19 97 ARG A N 1
ATOM 734 C CA . ARG A 1 97 ? -10.765 -2.028 8.337 1.00 95.19 97 ARG A CA 1
ATOM 735 C C . ARG A 1 97 ? -10.654 -3.466 8.812 1.00 95.19 97 ARG A C 1
ATOM 737 O O . ARG A 1 97 ? -10.055 -4.303 8.146 1.00 95.19 97 ARG A O 1
ATOM 744 N N . ARG A 1 98 ? -11.254 -3.766 9.963 1.00 94.06 98 ARG A N 1
ATOM 745 C CA . ARG A 1 98 ? -11.289 -5.137 10.483 1.00 94.06 98 ARG A CA 1
ATOM 746 C C . ARG A 1 98 ? -11.967 -6.069 9.466 1.00 94.06 98 ARG A C 1
ATOM 748 O O . ARG A 1 98 ? -12.980 -5.703 8.868 1.00 94.06 98 ARG A O 1
ATOM 755 N N . GLY A 1 99 ? -11.370 -7.236 9.239 1.00 93.12 99 GLY A N 1
ATOM 756 C CA . GLY A 1 99 ? -11.805 -8.218 8.246 1.00 93.12 99 GLY A CA 1
ATOM 757 C C . GLY A 1 99 ? -11.336 -7.937 6.814 1.00 93.12 99 GLY A C 1
ATOM 758 O O . GLY A 1 99 ? -11.527 -8.789 5.941 1.00 93.12 99 GLY A O 1
ATOM 759 N N . ASP A 1 100 ? -10.725 -6.781 6.537 1.00 94.62 100 ASP A N 1
ATOM 760 C CA . ASP A 1 100 ? -10.179 -6.502 5.214 1.00 94.62 100 ASP A CA 1
ATOM 761 C C . ASP A 1 100 ? -8.922 -7.333 4.938 1.00 94.62 100 ASP A C 1
ATOM 763 O O . ASP A 1 100 ? -8.138 -7.673 5.829 1.00 94.62 100 ASP A O 1
ATOM 767 N N . ARG A 1 101 ? -8.786 -7.722 3.668 1.00 96.56 101 ARG A N 1
ATOM 768 C CA . ARG A 1 101 ? -7.655 -8.469 3.120 1.00 96.56 101 ARG A CA 1
ATOM 769 C C . ARG A 1 101 ? -7.465 -8.017 1.683 1.00 96.56 101 ARG A C 1
ATOM 771 O O . ARG A 1 101 ? -8.380 -8.195 0.878 1.00 96.56 101 ARG A O 1
ATOM 778 N N . ARG A 1 102 ? -6.320 -7.424 1.356 1.00 97.75 102 ARG A N 1
ATOM 779 C CA . ARG A 1 102 ? -6.010 -6.919 0.014 1.00 97.75 102 ARG A CA 1
ATOM 780 C C . ARG A 1 102 ? -4.620 -7.332 -0.424 1.00 97.75 102 ARG A C 1
ATOM 782 O O . ARG A 1 102 ? -3.681 -7.344 0.367 1.00 97.75 102 ARG A O 1
ATOM 789 N N . VAL A 1 103 ? -4.493 -7.616 -1.714 1.00 98.56 103 VAL A N 1
ATOM 790 C CA . VAL A 1 103 ? -3.212 -7.828 -2.389 1.00 98.56 103 VAL A CA 1
ATOM 791 C C . VAL A 1 103 ? -3.163 -6.898 -3.587 1.00 98.56 103 VAL A C 1
ATOM 793 O O . VAL A 1 103 ? -3.964 -7.026 -4.509 1.00 98.56 103 VAL A O 1
ATOM 796 N N . ILE A 1 104 ? -2.234 -5.951 -3.570 1.00 98.69 104 ILE A N 1
ATOM 797 C CA . ILE A 1 104 ? -2.050 -4.949 -4.615 1.00 98.69 104 ILE A CA 1
ATOM 798 C C . ILE A 1 104 ? -0.664 -5.139 -5.225 1.00 98.69 104 ILE A C 1
ATOM 800 O O . ILE A 1 104 ? 0.335 -5.175 -4.514 1.00 98.69 104 ILE A O 1
ATOM 804 N N . GLN A 1 105 ? -0.597 -5.222 -6.547 1.00 98.38 105 GLN A N 1
ATOM 805 C CA . GLN A 1 105 ? 0.639 -5.295 -7.311 1.00 98.38 105 GLN A CA 1
ATOM 806 C C . GLN A 1 105 ? 0.947 -3.935 -7.932 1.00 98.38 105 GLN A C 1
ATOM 808 O O . GLN A 1 105 ? 0.151 -3.399 -8.699 1.00 98.38 105 GLN A O 1
ATOM 813 N N . ILE A 1 106 ? 2.136 -3.415 -7.649 1.00 98.19 106 ILE A N 1
ATOM 814 C CA . ILE A 1 106 ? 2.767 -2.333 -8.402 1.00 98.19 106 ILE A CA 1
ATOM 815 C C . ILE A 1 106 ? 3.695 -2.984 -9.429 1.00 98.19 106 ILE A C 1
ATOM 817 O O . ILE A 1 106 ? 4.508 -3.844 -9.077 1.00 98.19 106 ILE A O 1
ATOM 821 N N . LEU A 1 107 ? 3.548 -2.600 -10.692 1.00 97.38 107 LEU A N 1
ATOM 822 C CA . LEU A 1 107 ? 4.323 -3.091 -11.829 1.00 97.38 107 LEU A CA 1
ATOM 823 C C . LEU A 1 107 ? 5.310 -2.011 -12.290 1.00 97.38 107 LEU A C 1
ATOM 825 O O . LEU A 1 107 ? 5.036 -0.815 -12.179 1.00 97.38 107 LEU A O 1
ATOM 829 N N . THR A 1 108 ? 6.443 -2.445 -12.836 1.00 95.75 108 THR A N 1
ATOM 830 C CA . THR A 1 108 ? 7.436 -1.609 -13.526 1.00 95.75 108 THR A CA 1
ATOM 831 C C . THR A 1 108 ? 7.601 -2.076 -14.974 1.00 95.75 108 THR A C 1
ATOM 833 O O . THR A 1 108 ? 7.001 -3.068 -15.395 1.00 95.75 108 THR A O 1
ATOM 836 N N . PHE A 1 109 ? 8.409 -1.356 -15.743 1.00 92.75 109 PHE A N 1
ATOM 837 C CA . PHE A 1 109 ? 8.941 -1.824 -17.017 1.00 92.75 109 PHE A CA 1
ATOM 838 C C . PHE A 1 109 ? 10.309 -2.481 -16.825 1.00 92.75 109 PHE A C 1
ATOM 840 O O . PHE A 1 109 ? 11.110 -2.038 -15.999 1.00 92.75 109 PHE A O 1
ATOM 847 N N . GLY A 1 110 ? 10.595 -3.500 -17.628 1.00 91.00 110 GLY A N 1
ATOM 848 C CA . GLY A 1 110 ? 11.933 -4.059 -17.770 1.00 91.00 110 GLY A CA 1
ATOM 849 C C . GLY A 1 110 ? 12.048 -5.019 -18.954 1.00 91.00 110 GLY A C 1
ATOM 850 O O . GLY A 1 110 ? 11.072 -5.245 -19.675 1.00 91.00 110 GLY A O 1
ATOM 851 N N . PRO A 1 111 ? 13.245 -5.585 -19.178 1.00 91.00 111 PRO A N 1
ATOM 852 C CA . PRO A 1 111 ? 13.458 -6.543 -20.251 1.00 91.00 111 PRO A CA 1
ATOM 853 C C . PRO A 1 111 ? 12.706 -7.849 -19.974 1.00 91.00 111 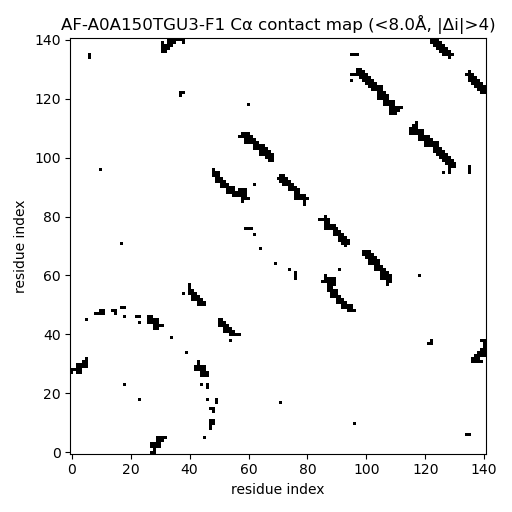PRO A C 1
ATOM 855 O O . PRO A 1 111 ? 12.773 -8.395 -18.874 1.00 91.00 111 PRO A O 1
ATOM 858 N N . GLY A 1 112 ? 12.024 -8.368 -20.992 1.00 89.12 112 GLY A N 1
ATOM 859 C CA . GLY A 1 112 ? 11.324 -9.648 -20.936 1.00 89.12 112 GLY A CA 1
ATOM 860 C C . GLY A 1 112 ? 11.032 -10.203 -22.327 1.00 89.12 112 GLY A C 1
ATOM 861 O O . GLY A 1 112 ? 11.588 -9.733 -23.322 1.00 89.12 112 GLY A O 1
ATOM 862 N N . TYR A 1 113 ? 10.173 -11.224 -22.387 1.00 87.12 113 TYR A N 1
ATOM 863 C CA . TYR A 1 113 ? 9.813 -11.901 -23.638 1.00 87.12 113 TYR A CA 1
ATOM 864 C C . TYR A 1 113 ? 9.217 -10.937 -24.678 1.00 87.12 113 TYR A C 1
ATOM 866 O O . TYR A 1 113 ? 9.566 -11.016 -25.852 1.00 87.12 113 TYR A O 1
ATOM 874 N N . ASP A 1 114 ? 8.414 -9.967 -24.231 1.00 88.31 114 ASP A N 1
ATOM 875 C CA . ASP A 1 114 ? 7.748 -8.973 -25.085 1.00 88.31 114 ASP A CA 1
ATOM 876 C C . ASP A 1 114 ? 8.652 -7.771 -25.434 1.00 88.31 114 ASP A C 1
ATOM 878 O O . ASP A 1 114 ? 8.197 -6.754 -25.962 1.00 88.31 114 ASP A O 1
ATOM 882 N N . GLY A 1 115 ? 9.952 -7.863 -25.132 1.00 90.88 115 GLY A N 1
ATOM 883 C CA . GLY A 1 115 ? 10.941 -6.822 -25.391 1.00 90.88 115 GLY A CA 1
ATOM 884 C C . GLY A 1 115 ? 11.275 -5.959 -24.163 1.00 90.88 115 GLY A C 1
ATOM 885 O O . GLY A 1 115 ? 11.024 -6.356 -23.020 1.00 90.88 115 GLY A O 1
ATOM 886 N N . PRO A 1 116 ? 11.892 -4.777 -24.368 1.00 85.88 116 PRO A N 1
ATOM 887 C CA . PRO A 1 116 ? 12.489 -3.975 -23.292 1.00 85.88 116 PRO A CA 1
ATOM 888 C C . PRO A 1 116 ? 11.479 -3.290 -22.354 1.00 85.88 116 PRO A C 1
ATOM 890 O O . PRO A 1 116 ? 11.885 -2.752 -21.326 1.00 85.88 116 PRO A O 1
ATOM 893 N N . PHE A 1 117 ? 10.185 -3.310 -22.691 1.00 89.50 117 PHE A N 1
ATOM 894 C CA . PHE A 1 117 ? 9.097 -2.709 -21.909 1.00 89.50 117 PHE A CA 1
ATOM 895 C C . PHE A 1 117 ? 8.085 -3.756 -21.425 1.00 89.50 117 PHE A C 1
ATOM 897 O O . PHE A 1 117 ? 6.887 -3.488 -21.347 1.00 89.50 117 PHE A O 1
ATOM 904 N N . THR A 1 118 ? 8.563 -4.953 -21.088 1.00 93.38 118 THR A N 1
ATOM 905 C CA . THR A 1 118 ? 7.725 -5.982 -20.463 1.00 93.38 118 THR A CA 1
ATOM 906 C C . THR A 1 118 ? 7.282 -5.505 -19.077 1.00 93.38 118 THR A C 1
ATOM 908 O O . THR A 1 118 ? 8.071 -4.914 -18.333 1.00 93.38 118 THR A O 1
ATOM 911 N N . LEU A 1 119 ? 6.017 -5.750 -18.722 1.00 93.50 119 LEU A N 1
ATOM 912 C CA . LEU A 1 119 ? 5.503 -5.462 -17.383 1.00 93.50 119 LEU A CA 1
ATOM 913 C C . LEU A 1 119 ? 6.067 -6.481 -16.392 1.00 93.50 119 LEU A C 1
ATOM 915 O O . LEU A 1 119 ? 5.827 -7.679 -16.524 1.00 93.50 119 LEU A O 1
ATOM 919 N N . LEU A 1 120 ? 6.795 -6.000 -15.389 1.00 95.06 120 LEU A N 1
ATOM 920 C CA . LEU A 1 120 ? 7.405 -6.836 -14.359 1.00 95.06 120 LEU A CA 1
ATOM 921 C C . LEU A 1 120 ? 6.865 -6.461 -12.972 1.00 95.06 120 LEU A C 1
ATOM 923 O O . LEU A 1 120 ? 6.657 -5.273 -12.708 1.00 95.06 120 LEU A O 1
ATOM 927 N N . PRO A 1 121 ? 6.662 -7.430 -12.061 1.00 95.69 121 PRO A N 1
ATOM 928 C CA . PRO A 1 121 ? 6.372 -7.146 -10.658 1.00 95.69 121 PRO A CA 1
ATOM 929 C C . PRO A 1 121 ? 7.460 -6.261 -10.043 1.00 95.69 121 PRO A C 1
ATOM 931 O O . PRO A 1 121 ? 8.642 -6.591 -10.119 1.00 95.69 121 PRO A O 1
ATOM 934 N N . ALA A 1 122 ? 7.059 -5.143 -9.439 1.00 96.81 122 ALA A N 1
ATOM 935 C CA . ALA A 1 122 ? 7.967 -4.248 -8.727 1.00 96.81 122 ALA A CA 1
ATOM 936 C C . ALA A 1 122 ? 7.813 -4.382 -7.210 1.00 96.81 122 ALA A C 1
ATOM 938 O O . ALA A 1 122 ? 8.794 -4.609 -6.511 1.00 96.81 122 ALA A O 1
ATOM 939 N N . ILE A 1 123 ? 6.583 -4.227 -6.711 1.00 98.25 123 ILE A N 1
ATOM 940 C CA . ILE A 1 123 ? 6.243 -4.321 -5.286 1.00 98.25 123 ILE A CA 1
ATOM 941 C C . ILE A 1 123 ? 4.870 -4.971 -5.157 1.00 98.25 123 ILE A C 1
ATOM 943 O O . ILE A 1 123 ? 3.930 -4.571 -5.844 1.00 98.25 123 ILE A O 1
ATOM 947 N N . VAL A 1 124 ? 4.732 -5.917 -4.236 1.00 98.38 124 VAL A N 1
ATOM 948 C CA . VAL A 1 124 ? 3.448 -6.410 -3.743 1.00 98.38 124 VAL A CA 1
ATOM 949 C C . VAL A 1 124 ? 3.166 -5.760 -2.396 1.00 98.38 124 VAL A C 1
ATOM 951 O O . VAL A 1 124 ? 3.928 -5.916 -1.444 1.00 98.38 124 VAL A O 1
ATOM 954 N N . VAL A 1 125 ? 2.055 -5.034 -2.312 1.00 98.56 125 VAL A N 1
ATOM 955 C CA . VAL A 1 125 ? 1.491 -4.546 -1.055 1.00 98.56 125 VAL A CA 1
ATOM 956 C C . VAL A 1 125 ? 0.426 -5.531 -0.602 1.00 98.56 125 VAL A C 1
ATOM 958 O O . VAL A 1 125 ? -0.511 -5.817 -1.348 1.00 98.56 125 VAL A O 1
ATOM 961 N N . GLN A 1 126 ? 0.543 -6.027 0.624 1.00 98.44 126 GLN A N 1
ATOM 962 C CA . GLN A 1 126 ? -0.488 -6.856 1.237 1.00 98.44 126 GLN A CA 1
ATOM 963 C C . GLN A 1 126 ? -1.000 -6.176 2.493 1.00 98.44 126 GLN A C 1
ATOM 965 O O . GLN A 1 126 ? -0.222 -5.703 3.318 1.00 98.44 126 GLN A O 1
ATOM 970 N N . GLU A 1 127 ? -2.313 -6.138 2.638 1.00 98.12 127 GLU A N 1
ATOM 971 C CA . GLU A 1 127 ? -2.987 -5.695 3.847 1.00 98.12 127 GLU A CA 1
ATOM 972 C C . GLU A 1 127 ? -3.885 -6.819 4.338 1.00 98.12 127 GLU A C 1
ATOM 974 O O . GLU A 1 127 ? -4.561 -7.476 3.547 1.00 98.12 127 GLU A O 1
ATOM 979 N N . GLN A 1 128 ? -3.874 -7.053 5.644 1.00 97.50 128 GLN A N 1
ATOM 980 C CA . GLN A 1 128 ? -4.827 -7.932 6.292 1.00 97.50 128 GLN A CA 1
ATOM 981 C C . GLN A 1 128 ? -5.110 -7.456 7.710 1.00 97.50 128 GLN A C 1
ATOM 983 O O . GLN A 1 128 ? -4.192 -7.102 8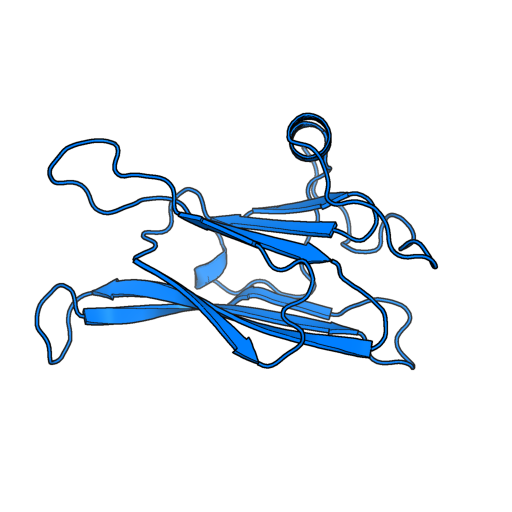.453 1.00 97.50 128 GLN A O 1
ATOM 988 N N . TRP A 1 129 ? -6.369 -7.532 8.117 1.00 96.81 129 TRP A N 1
ATOM 989 C CA . TRP A 1 129 ? -6.758 -7.368 9.507 1.00 96.81 129 TRP A CA 1
ATOM 990 C C . TRP A 1 129 ? -7.662 -8.518 9.931 1.00 96.81 129 TRP A C 1
ATOM 992 O O . TRP A 1 129 ? -8.847 -8.552 9.602 1.00 96.81 129 TRP A O 1
ATOM 1002 N N . LEU A 1 130 ? -7.084 -9.488 10.636 1.00 93.12 130 LEU A N 1
ATOM 1003 C CA . LEU A 1 130 ? -7.827 -10.630 11.163 1.00 93.12 130 LEU A CA 1
ATOM 1004 C C . LEU A 1 130 ? -8.699 -10.203 12.353 1.00 93.12 130 LEU A C 1
ATOM 1006 O O . LEU A 1 130 ? -8.369 -9.259 13.072 1.00 93.12 130 LEU A O 1
ATOM 1010 N N . ASP A 1 131 ? -9.831 -10.881 12.542 1.00 88.81 131 ASP A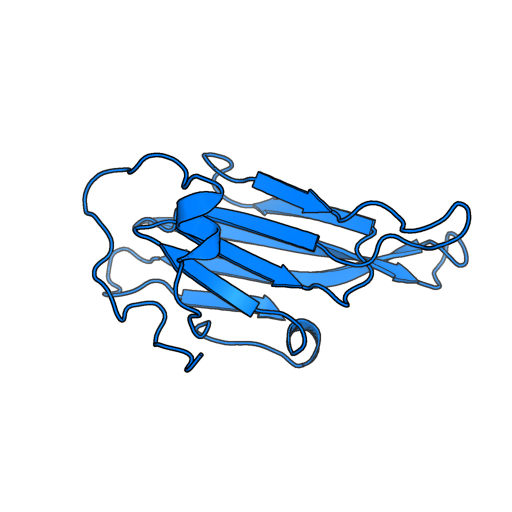 N 1
ATOM 1011 C CA . ASP A 1 131 ? -10.843 -10.487 13.530 1.00 88.81 131 ASP A CA 1
ATOM 1012 C C . ASP A 1 131 ? -10.342 -10.583 14.975 1.00 88.81 131 ASP A C 1
ATOM 1014 O O . ASP A 1 131 ? -10.798 -9.820 15.826 1.00 88.81 131 ASP A O 1
ATOM 1018 N N . ASP A 1 132 ? -9.385 -11.467 15.235 1.00 91.00 132 ASP A N 1
ATOM 1019 C CA . ASP A 1 132 ? -8.733 -11.713 16.520 1.00 91.00 132 ASP A CA 1
ATOM 1020 C C . ASP A 1 132 ? -7.483 -10.849 16.757 1.00 91.00 132 ASP A C 1
ATOM 1022 O O . ASP A 1 132 ? -6.971 -10.802 17.875 1.00 91.00 132 ASP A O 1
ATOM 1026 N N . GLU A 1 133 ? -7.027 -10.101 15.749 1.00 93.69 133 GLU A N 1
ATOM 1027 C CA . GLU A 1 133 ? -5.830 -9.268 15.858 1.00 93.69 133 GLU A CA 1
ATOM 1028 C C . GLU A 1 133 ? -6.169 -7.834 16.314 1.00 93.69 133 GLU A C 1
ATOM 1030 O O . GLU A 1 133 ? -7.131 -7.209 15.831 1.00 93.69 133 GLU A O 1
ATOM 1035 N N . PRO A 1 134 ? -5.385 -7.242 17.235 1.00 91.62 134 PRO A N 1
ATOM 1036 C CA . PRO A 1 134 ? -5.639 -5.890 17.729 1.00 91.62 134 PRO A CA 1
ATOM 1037 C C . PRO A 1 134 ? -5.333 -4.811 16.680 1.00 91.62 134 PRO A C 1
ATOM 1039 O O . PRO A 1 134 ? -5.911 -3.726 16.741 1.00 91.62 134 PRO A O 1
ATOM 1042 N N . ALA A 1 135 ? -4.475 -5.116 15.703 1.00 94.44 135 ALA A N 1
ATOM 1043 C CA . ALA A 1 135 ? -4.012 -4.191 14.676 1.00 94.44 135 ALA A CA 1
ATOM 1044 C C . ALA A 1 135 ? -3.863 -4.893 13.312 1.00 94.44 135 ALA A C 1
ATOM 1046 O O . ALA A 1 135 ? -3.664 -6.109 13.257 1.00 94.44 135 ALA A O 1
ATOM 1047 N N . PRO A 1 136 ? -3.931 -4.146 12.198 1.00 97.12 136 PRO A N 1
ATOM 1048 C CA . PRO A 1 136 ? -3.704 -4.705 10.875 1.00 97.12 136 PRO A CA 1
ATOM 1049 C C . PRO A 1 136 ? -2.225 -5.028 10.642 1.00 97.12 136 PRO A C 1
ATOM 1051 O O . PRO A 1 136 ? -1.320 -4.347 11.131 1.00 97.12 136 PRO A O 1
ATOM 1054 N N . THR A 1 137 ? -1.980 -6.019 9.792 1.00 97.88 137 THR A N 1
ATOM 1055 C CA . THR A 1 137 ? -0.671 -6.264 9.194 1.00 97.88 137 THR A CA 1
ATOM 1056 C C . THR A 1 137 ? -0.643 -5.680 7.791 1.00 97.88 137 THR A C 1
ATOM 1058 O O . THR A 1 137 ? -1.472 -6.030 6.953 1.00 97.88 137 THR A O 1
ATOM 1061 N N . VAL A 1 138 ? 0.339 -4.821 7.521 1.00 98.38 138 VAL A N 1
ATOM 1062 C CA . VAL A 1 138 ? 0.590 -4.297 6.176 1.00 98.38 138 VAL A CA 1
ATOM 1063 C C . VAL A 1 138 ? 2.038 -4.548 5.790 1.00 98.38 138 VAL A C 1
ATOM 1065 O O . VAL A 1 138 ? 2.960 -4.158 6.511 1.00 98.38 138 VAL A O 1
ATOM 1068 N N . THR A 1 139 ? 2.242 -5.190 4.645 1.00 98.38 139 THR A N 1
ATOM 1069 C CA . THR A 1 139 ? 3.561 -5.480 4.085 1.00 98.38 139 THR A CA 1
ATOM 1070 C C . THR A 1 139 ? 3.726 -4.839 2.711 1.00 98.38 139 THR A C 1
ATOM 1072 O O . THR A 1 139 ? 2.752 -4.629 1.991 1.00 98.38 139 THR A O 1
ATOM 1075 N N . ALA A 1 140 ? 4.965 -4.509 2.351 1.00 98.19 140 ALA A N 1
ATOM 1076 C CA . ALA A 1 140 ? 5.338 -4.105 0.998 1.00 98.19 140 ALA A CA 1
ATOM 1077 C C . ALA A 1 140 ? 6.692 -4.725 0.642 1.00 98.19 140 ALA A C 1
ATOM 1079 O O . ALA A 1 140 ? 7.675 -4.467 1.340 1.00 98.19 140 ALA A O 1
ATOM 1080 N N . SER A 1 141 ? 6.761 -5.544 -0.404 1.00 94.56 141 SER A N 1
ATOM 1081 C CA . SER A 1 141 ? 7.988 -6.260 -0.795 1.00 94.56 141 SER A CA 1
ATOM 1082 C C . SER A 1 141 ? 8.076 -6.555 -2.274 1.00 94.56 141 SER A C 1
ATOM 1084 O O . SER A 1 141 ? 7.002 -6.687 -2.894 1.00 94.56 141 SER A O 1
#

pLDDT: mean 94.24, std 5.92, range [59.84, 98.69]

Nearest PDB structures (foldseek):
  6wdp-assembly1_A  TM=2.981E-01  e=5.626E-01  Homo sapiens
  1m1s-assembly1_A  TM=2.500E-01  e=8.250E-01  Caenorhabditis elegans
  8jbv-assembly1_M  TM=4.789E-01  e=6.959E+00  Homo sapiens
  8jcb-assembly1_m  TM=4.789E-01  e=6.959E+00  Homo sapiens